Protein AF-A0A6L8BDT2-F1 (afdb_monomer_lite)

Secondary structure (DSSP, 8-state):
-HHHHHHHHHHHHHHHHHHHHHH-SSHHHHHHHHHHHHHHHHHHHHHTT-HHHHHHHHHHHT-

Radius of gyration: 12.25 Å; chains: 1; bounding box: 26×22×34 Å

Sequence (63 aa):
MITSLLFYAFSLVLVLSALGVITSRNPVHSALFLVLAFVQSATLWLLLEAEFLAVVLVLVYVG

Foldseek 3Di:
DVLVVLLVVLVVLLVVLCVQLVPDPDNVSNVVSVLSNLLSVLVNCVSVVVNVVSVCSCVPPVD

pLDDT: mean 97.06, std 3.89, range [72.06, 98.75]

Structure (mmCIF, N/CA/C/O backbone):
data_AF-A0A6L8BDT2-F1
#
_entry.id   AF-A0A6L8BDT2-F1
#
loop_
_atom_site.group_PDB
_atom_site.id
_atom_site.type_symbol
_atom_site.label_atom_id
_atom_site.label_alt_id
_atom_site.label_comp_id
_atom_site.label_asym_id
_atom_site.label_entity_id
_atom_site.label_seq_id
_atom_site.pdbx_PDB_ins_code
_atom_site.Cartn_x
_atom_site.Cartn_y
_atom_site.Cartn_z
_atom_site.occupancy
_atom_site.B_iso_or_equiv
_atom_site.auth_seq_id
_atom_site.auth_comp_id
_atom_site.auth_asym_id
_atom_site.auth_atom_id
_atom_site.pdbx_PDB_model_num
ATOM 1 N N . MET A 1 1 ? 5.971 -11.784 -18.619 1.00 83.62 1 MET A N 1
ATOM 2 C CA . MET A 1 1 ? 5.227 -12.867 -17.931 1.00 83.62 1 MET A CA 1
ATOM 3 C C . MET A 1 1 ? 5.521 -12.894 -16.435 1.00 83.62 1 MET A C 1
ATOM 5 O O . MET A 1 1 ? 4.589 -12.687 -15.674 1.00 83.62 1 MET A O 1
ATOM 9 N N . ILE A 1 2 ? 6.776 -13.082 -16.000 1.00 93.62 2 ILE A N 1
ATOM 10 C CA . ILE A 1 2 ? 7.127 -13.111 -14.562 1.00 93.62 2 ILE A CA 1
ATOM 11 C C . ILE A 1 2 ? 6.833 -11.769 -13.871 1.00 93.62 2 ILE A C 1
ATOM 13 O O . ILE A 1 2 ? 6.191 -11.746 -12.829 1.00 93.62 2 ILE A O 1
ATOM 17 N N . THR A 1 3 ? 7.221 -10.646 -14.479 1.00 94.25 3 THR A N 1
ATOM 18 C CA . THR A 1 3 ? 6.937 -9.295 -13.958 1.00 94.25 3 THR A CA 1
ATOM 19 C C . THR A 1 3 ? 5.441 -9.034 -13.784 1.00 94.25 3 THR A C 1
ATOM 21 O O . THR A 1 3 ? 5.024 -8.514 -12.757 1.00 94.25 3 THR A O 1
ATOM 24 N N . SER A 1 4 ? 4.618 -9.463 -14.743 1.00 96.19 4 SER A N 1
ATOM 25 C CA . SER A 1 4 ? 3.156 -9.363 -14.664 1.00 96.19 4 SER A CA 1
ATOM 26 C C . SER A 1 4 ? 2.582 -10.198 -13.515 1.00 96.19 4 SER A C 1
ATOM 28 O O . SER A 1 4 ? 1.692 -9.736 -12.811 1.00 96.19 4 SER A O 1
ATOM 30 N N . LEU A 1 5 ? 3.107 -11.409 -13.294 1.00 97.88 5 LEU A N 1
ATOM 31 C CA . LEU A 1 5 ? 2.704 -12.253 -12.167 1.00 97.88 5 LEU A CA 1
ATOM 32 C C . LEU A 1 5 ? 3.031 -11.579 -10.827 1.00 97.88 5 LEU A C 1
ATOM 34 O O . LEU A 1 5 ? 2.172 -11.518 -9.950 1.00 97.88 5 LEU A O 1
ATOM 38 N N . LEU A 1 6 ? 4.247 -11.040 -10.690 1.00 97.81 6 LEU A N 1
ATOM 39 C CA . LEU A 1 6 ? 4.675 -10.302 -9.499 1.00 97.81 6 LEU A CA 1
ATOM 40 C C . LEU A 1 6 ? 3.817 -9.054 -9.272 1.00 97.81 6 LEU A C 1
ATOM 42 O O . LEU A 1 6 ? 3.358 -8.828 -8.158 1.00 97.81 6 LEU A O 1
ATOM 46 N N . PHE A 1 7 ? 3.534 -8.289 -10.330 1.00 98.12 7 PHE A N 1
ATOM 47 C CA . PHE A 1 7 ? 2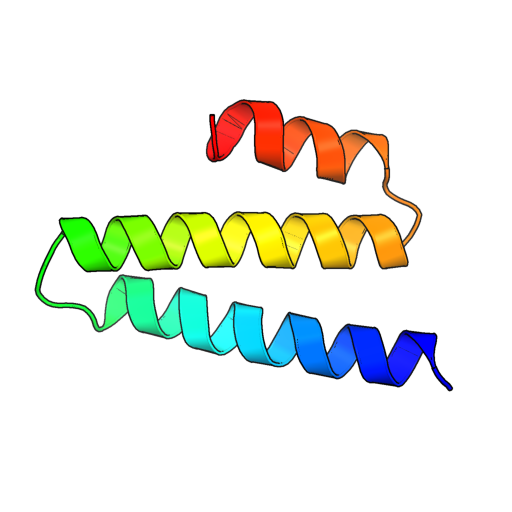.646 -7.130 -10.268 1.00 98.12 7 PHE A CA 1
ATOM 48 C C . PHE A 1 7 ? 1.269 -7.509 -9.713 1.00 98.12 7 PHE A C 1
ATOM 50 O O . PHE A 1 7 ? 0.801 -6.901 -8.750 1.00 98.12 7 PHE A O 1
ATOM 57 N N . TYR A 1 8 ? 0.634 -8.551 -10.261 1.00 98.12 8 TYR A N 1
ATOM 58 C CA . TYR A 1 8 ? -0.675 -8.987 -9.775 1.00 98.12 8 TYR A CA 1
ATOM 59 C C . TYR A 1 8 ? -0.619 -9.503 -8.334 1.00 98.12 8 TYR A C 1
ATOM 61 O O . TYR A 1 8 ? -1.493 -9.156 -7.544 1.00 98.12 8 TYR A O 1
ATOM 69 N N . ALA A 1 9 ? 0.423 -10.246 -7.955 1.00 98.50 9 ALA A N 1
ATOM 70 C CA . ALA A 1 9 ? 0.598 -10.716 -6.584 1.00 98.50 9 ALA A CA 1
ATOM 71 C C . ALA A 1 9 ? 0.737 -9.554 -5.582 1.00 98.50 9 ALA A C 1
ATOM 73 O O . ALA A 1 9 ? -0.012 -9.493 -4.607 1.00 98.50 9 ALA A O 1
ATOM 74 N N . PHE A 1 10 ? 1.634 -8.597 -5.837 1.00 98.50 10 PHE A N 1
ATOM 75 C CA . PHE A 1 10 ? 1.839 -7.449 -4.948 1.00 98.50 10 PHE A CA 1
ATOM 76 C C . PHE A 1 10 ? 0.636 -6.500 -4.934 1.00 98.50 10 PHE A C 1
ATOM 78 O O . PHE A 1 10 ? 0.247 -6.021 -3.870 1.00 98.50 10 PHE A O 1
ATOM 85 N N . SER A 1 11 ? -0.021 -6.285 -6.079 1.00 98.56 11 SER A N 1
ATOM 86 C CA . SER A 1 11 ? -1.246 -5.475 -6.150 1.00 98.56 11 SER A CA 1
ATOM 87 C C . SER A 1 11 ? -2.409 -6.095 -5.368 1.00 98.56 11 SER A C 1
ATOM 89 O O . SER A 1 11 ? -3.144 -5.376 -4.693 1.00 98.56 11 SER A O 1
ATOM 91 N N . LEU A 1 12 ? -2.549 -7.427 -5.378 1.00 98.75 12 LEU A N 1
ATOM 92 C CA . LEU A 1 12 ? -3.560 -8.121 -4.584 1.00 98.75 12 LEU A CA 1
ATOM 93 C C . LEU A 1 12 ? -3.317 -7.900 -3.087 1.00 98.75 12 LEU A C 1
ATOM 95 O O . LEU A 1 12 ? -4.238 -7.525 -2.362 1.00 98.75 12 LEU A O 1
ATOM 99 N N . VAL A 1 13 ? -2.075 -8.087 -2.628 1.00 98.75 13 VAL A N 1
ATOM 100 C CA . VAL A 1 13 ? -1.715 -7.862 -1.219 1.00 98.75 13 VAL A CA 1
ATOM 101 C C . VAL A 1 13 ? -1.910 -6.394 -0.837 1.00 98.75 13 VAL A C 1
ATOM 103 O O . VAL A 1 13 ? -2.441 -6.123 0.237 1.00 98.75 13 VAL A O 1
ATOM 106 N N . LEU A 1 14 ? -1.564 -5.452 -1.721 1.00 98.69 14 LEU A N 1
ATOM 107 C CA . LEU A 1 14 ? -1.802 -4.024 -1.517 1.00 98.69 14 LEU A CA 1
ATOM 108 C C . LEU A 1 14 ? -3.287 -3.735 -1.263 1.00 98.69 14 LEU A C 1
ATOM 110 O O . LEU A 1 14 ? -3.629 -3.141 -0.243 1.00 98.69 14 LEU A O 1
ATOM 114 N N . VAL A 1 15 ? -4.181 -4.195 -2.140 1.00 98.69 15 VAL A N 1
ATOM 115 C CA . VAL A 1 15 ? -5.625 -3.959 -1.989 1.00 98.69 15 VAL A CA 1
ATOM 116 C C . VAL A 1 15 ? -6.159 -4.598 -0.705 1.00 98.69 15 VAL A C 1
ATOM 118 O O . VAL A 1 15 ? -6.891 -3.949 0.041 1.00 98.69 15 VAL A O 1
ATOM 121 N N . LEU A 1 16 ? -5.756 -5.835 -0.397 1.00 98.69 16 LEU A N 1
ATOM 122 C CA . LEU A 1 16 ? -6.157 -6.509 0.842 1.00 98.69 16 LEU A CA 1
ATOM 123 C C . LEU A 1 16 ? -5.654 -5.773 2.090 1.00 98.69 16 LEU A C 1
ATOM 125 O O . LEU A 1 16 ? -6.402 -5.629 3.055 1.00 98.69 16 LEU A O 1
ATOM 129 N N . SER A 1 17 ? -4.422 -5.259 2.068 1.00 98.50 17 SER A N 1
ATOM 130 C CA . SER A 1 17 ? -3.884 -4.454 3.168 1.00 98.50 17 SER A CA 1
ATOM 131 C C . SER A 1 17 ? -4.635 -3.132 3.331 1.00 98.50 17 SER A C 1
ATOM 133 O O . SER A 1 17 ? -5.035 -2.809 4.444 1.00 98.50 17 SER A O 1
ATOM 135 N N . ALA A 1 18 ? -4.950 -2.419 2.245 1.00 98.56 18 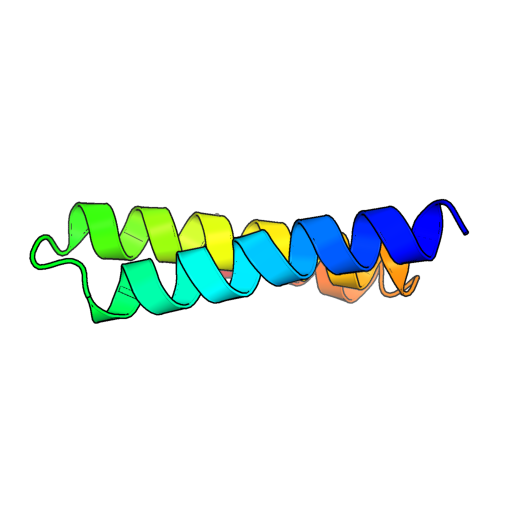ALA A N 1
ATOM 136 C CA . ALA A 1 18 ? -5.727 -1.181 2.296 1.00 98.56 18 ALA A CA 1
ATOM 137 C C . ALA A 1 18 ? -7.149 -1.410 2.841 1.00 98.56 18 ALA A C 1
ATOM 139 O O . ALA A 1 18 ? -7.642 -0.628 3.654 1.00 98.56 18 ALA A O 1
ATOM 140 N N . LEU A 1 19 ? -7.790 -2.523 2.466 1.00 98.69 19 LEU A N 1
ATOM 141 C CA . LEU A 1 19 ? -9.047 -2.949 3.084 1.00 98.69 19 LEU A CA 1
ATOM 142 C C . LEU A 1 19 ? -8.861 -3.239 4.579 1.00 98.69 19 LEU A C 1
ATOM 144 O O . LEU A 1 19 ? -9.694 -2.830 5.388 1.00 98.69 19 LEU A O 1
ATOM 148 N N . GLY A 1 20 ? -7.761 -3.890 4.966 1.00 98.38 20 GLY A N 1
ATOM 149 C CA . GLY A 1 20 ? -7.390 -4.135 6.362 1.00 98.38 20 GLY A CA 1
ATOM 150 C C . GLY A 1 20 ? -7.255 -2.854 7.191 1.00 98.38 20 GLY A C 1
ATOM 151 O O . GLY A 1 20 ? -7.721 -2.819 8.330 1.00 98.38 20 GLY A O 1
ATOM 152 N N . VAL A 1 21 ? -6.711 -1.775 6.614 1.00 98.56 21 VAL A N 1
ATOM 153 C CA . VAL A 1 21 ? -6.621 -0.455 7.272 1.00 98.56 21 VAL A CA 1
ATOM 154 C C . VAL A 1 21 ? -8.004 0.049 7.690 1.00 98.56 21 VAL A C 1
ATOM 156 O O . VAL A 1 21 ? -8.179 0.480 8.828 1.00 98.56 21 VAL A O 1
ATOM 159 N N . ILE A 1 22 ? -8.991 -0.028 6.793 1.00 98.25 22 ILE A N 1
ATOM 160 C CA . ILE A 1 22 ? -10.330 0.549 7.002 1.00 98.25 22 ILE A CA 1
ATOM 161 C C . ILE A 1 22 ? -11.226 -0.382 7.832 1.00 98.25 22 ILE A C 1
ATOM 163 O O . ILE A 1 22 ? -12.058 0.074 8.613 1.00 98.25 22 ILE A O 1
ATOM 167 N N . THR A 1 23 ? -11.077 -1.696 7.661 1.00 98.31 23 THR A N 1
ATOM 168 C CA . THR A 1 23 ? -11.938 -2.697 8.315 1.00 98.31 23 THR A CA 1
ATOM 169 C C . THR A 1 23 ? -11.456 -3.096 9.710 1.00 98.31 23 THR A C 1
ATOM 171 O O . THR A 1 23 ? -12.251 -3.596 10.513 1.00 98.31 23 THR A O 1
ATOM 174 N N . SER A 1 24 ? -10.178 -2.872 10.035 1.00 98.06 24 SER A N 1
ATOM 175 C CA . SER A 1 24 ? -9.637 -3.172 11.360 1.00 98.06 24 SER A CA 1
ATOM 176 C C . SER A 1 24 ? -10.233 -2.260 12.431 1.00 98.06 24 SER A C 1
ATOM 178 O O . SER A 1 24 ? -10.131 -1.038 12.371 1.00 98.06 24 SER A O 1
ATOM 180 N N . ARG A 1 25 ? -10.784 -2.870 13.486 1.00 97.12 25 ARG A N 1
ATOM 181 C CA . ARG A 1 25 ? -11.305 -2.152 14.663 1.00 97.12 25 ARG A CA 1
ATOM 182 C C . ARG A 1 25 ? -10.212 -1.681 15.618 1.00 97.12 25 ARG A C 1
ATOM 184 O O . ARG A 1 25 ? -10.455 -0.794 16.429 1.00 97.12 25 ARG A O 1
ATOM 191 N N . ASN A 1 26 ? -9.035 -2.304 15.566 1.00 97.94 26 ASN A N 1
ATOM 192 C CA . ASN A 1 26 ? -7.907 -1.931 16.409 1.00 97.94 26 ASN A CA 1
ATOM 193 C C . ASN A 1 26 ? -6.983 -0.982 15.624 1.00 97.94 26 ASN A C 1
ATOM 195 O O . ASN A 1 26 ? -6.482 -1.387 14.565 1.00 97.94 26 ASN A O 1
ATOM 199 N N . PRO A 1 27 ? -6.712 0.232 16.139 1.00 97.06 27 PRO A N 1
ATOM 200 C CA . PRO A 1 27 ? -5.806 1.185 15.504 1.00 97.06 27 PRO A CA 1
ATOM 201 C C . PRO A 1 27 ? -4.399 0.632 15.251 1.00 97.06 27 PRO A C 1
ATOM 203 O O . PRO A 1 27 ? -3.813 0.925 14.216 1.00 97.06 27 PRO A O 1
ATOM 206 N N . VAL A 1 28 ? -3.872 -0.219 16.138 1.00 98.12 28 VAL A N 1
ATOM 207 C CA . VAL A 1 28 ? -2.543 -0.833 15.972 1.00 98.12 28 VAL A CA 1
ATOM 208 C C . VAL A 1 28 ? -2.529 -1.766 14.765 1.00 98.12 28 VAL A C 1
ATOM 210 O O . VAL A 1 28 ? -1.637 -1.684 13.927 1.00 98.12 28 VAL A O 1
ATOM 213 N N . HIS A 1 29 ? -3.544 -2.621 14.622 1.00 97.94 29 HIS A N 1
ATOM 214 C CA . HIS A 1 29 ? -3.652 -3.488 13.447 1.00 97.94 29 HIS A CA 1
ATOM 215 C C . HIS A 1 29 ? -3.891 -2.682 12.167 1.00 97.94 29 HIS A C 1
ATOM 217 O O . HIS A 1 29 ? -3.303 -3.003 11.139 1.00 97.94 29 HIS A O 1
ATOM 223 N N . SER A 1 30 ? -4.686 -1.608 12.235 1.00 98.12 30 SER A N 1
ATOM 224 C CA . SER A 1 30 ? -4.877 -0.687 11.107 1.00 98.12 30 SER A CA 1
ATOM 225 C C . SER A 1 30 ? -3.543 -0.064 10.665 1.00 98.12 30 SER A C 1
ATOM 227 O O . SER A 1 30 ? -3.220 -0.087 9.479 1.00 98.12 30 SER A O 1
ATOM 229 N N . ALA A 1 31 ? -2.705 0.374 11.611 1.00 97.75 31 ALA A N 1
ATOM 230 C CA . ALA A 1 31 ? -1.371 0.901 11.324 1.00 97.75 31 ALA A CA 1
ATOM 231 C C . ALA A 1 31 ? -0.424 -0.158 10.726 1.00 97.75 31 ALA A C 1
ATOM 233 O O . ALA A 1 31 ? 0.292 0.132 9.772 1.00 97.75 31 ALA A O 1
ATOM 234 N N . LEU A 1 32 ? -0.450 -1.404 11.217 1.00 97.81 32 LEU A N 1
ATOM 235 C CA . LEU A 1 32 ? 0.344 -2.494 10.631 1.00 97.81 32 LEU A CA 1
ATOM 236 C C . LEU A 1 32 ? -0.075 -2.801 9.185 1.00 97.81 32 LEU A C 1
ATOM 238 O O . LEU A 1 32 ? 0.781 -3.017 8.327 1.00 97.81 32 LEU A O 1
ATOM 242 N N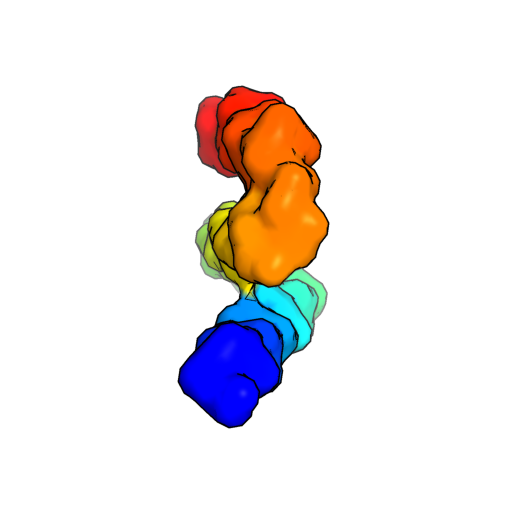 . PHE A 1 33 ? -1.379 -2.780 8.891 1.00 98.44 33 PHE A N 1
ATOM 243 C CA . PHE A 1 33 ? -1.875 -2.907 7.520 1.00 98.44 33 PHE A CA 1
ATOM 244 C C . PHE A 1 33 ? -1.462 -1.727 6.638 1.00 98.44 33 PHE A C 1
ATOM 246 O O . PHE A 1 33 ? -1.160 -1.930 5.465 1.00 98.44 33 PHE A O 1
ATOM 253 N N . LEU A 1 34 ? -1.397 -0.516 7.194 1.00 98.06 34 LEU A N 1
ATOM 254 C CA . LEU A 1 34 ? -0.946 0.670 6.469 1.00 98.06 34 LEU A CA 1
ATOM 255 C C . LEU A 1 34 ? 0.534 0.555 6.085 1.00 98.06 34 LEU A C 1
ATOM 257 O O . LEU A 1 34 ? 0.887 0.792 4.932 1.00 98.06 34 LEU A O 1
ATOM 261 N N . VAL A 1 35 ? 1.385 0.108 7.013 1.00 98.12 35 VAL A N 1
ATOM 262 C CA . VAL A 1 35 ? 2.801 -0.180 6.735 1.00 98.12 35 VAL A CA 1
ATOM 263 C C . VAL A 1 35 ? 2.934 -1.233 5.635 1.00 98.12 35 VAL A C 1
ATOM 265 O O . VAL A 1 35 ? 3.693 -1.040 4.684 1.00 98.12 35 VAL A O 1
ATOM 268 N N . LEU A 1 36 ? 2.158 -2.321 5.712 1.00 98.38 36 LEU A N 1
ATOM 269 C CA . LEU A 1 36 ? 2.142 -3.342 4.665 1.00 98.38 36 LEU A CA 1
ATOM 270 C C . LEU A 1 36 ? 1.741 -2.745 3.304 1.00 98.38 36 LEU A C 1
ATOM 272 O O . LEU A 1 36 ? 2.401 -3.030 2.306 1.00 98.38 36 LEU A O 1
ATOM 276 N N . ALA A 1 37 ? 0.725 -1.879 3.258 1.00 98.56 37 ALA A N 1
ATOM 277 C CA . ALA A 1 37 ? 0.292 -1.204 2.035 1.00 98.56 37 ALA A CA 1
ATOM 278 C C . ALA A 1 37 ? 1.394 -0.313 1.433 1.00 98.56 37 ALA A C 1
ATOM 280 O O . ALA A 1 37 ?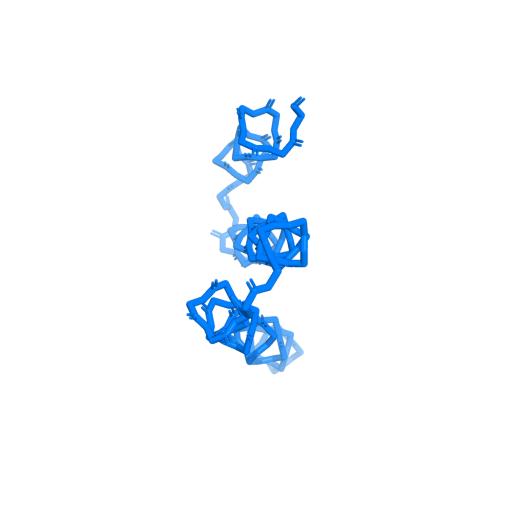 1.626 -0.339 0.220 1.00 98.56 37 ALA A O 1
ATOM 281 N N . PHE A 1 38 ? 2.125 0.440 2.257 1.00 98.44 38 PHE A N 1
ATOM 282 C CA . PHE A 1 38 ? 3.242 1.257 1.778 1.00 98.44 38 PHE A CA 1
ATOM 283 C C . PHE A 1 38 ? 4.392 0.413 1.227 1.00 98.44 38 PHE A C 1
ATOM 285 O O . PHE A 1 38 ? 4.899 0.713 0.147 1.0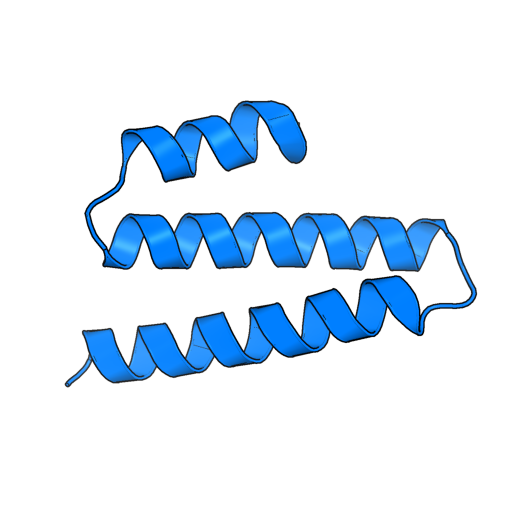0 98.44 38 PHE A O 1
ATOM 292 N N . VAL A 1 39 ? 4.749 -0.692 1.885 1.00 98.19 39 VAL A N 1
ATOM 293 C CA . VAL A 1 39 ? 5.799 -1.601 1.393 1.00 98.19 39 VAL A CA 1
ATOM 294 C C . VAL A 1 39 ? 5.403 -2.261 0.065 1.00 98.19 39 VAL A C 1
ATOM 296 O O . VAL A 1 39 ? 6.223 -2.348 -0.854 1.00 98.19 39 VAL A O 1
ATOM 299 N N . GLN A 1 40 ? 4.142 -2.683 -0.086 1.00 98.50 40 GLN A N 1
ATOM 300 C CA . GLN A 1 40 ? 3.658 -3.235 -1.357 1.00 98.50 40 GLN A CA 1
ATOM 301 C C . GLN A 1 40 ? 3.660 -2.188 -2.475 1.00 98.50 40 GLN A C 1
ATOM 303 O O . GLN A 1 40 ? 4.075 -2.480 -3.596 1.00 98.50 40 GLN A O 1
ATOM 308 N N . SER A 1 41 ? 3.272 -0.950 -2.165 1.00 98.50 41 SER A N 1
ATOM 309 C CA . SER A 1 41 ? 3.322 0.164 -3.118 1.00 98.50 41 SER A CA 1
ATOM 310 C C . SER A 1 41 ? 4.756 0.470 -3.564 1.00 98.50 41 SER A C 1
ATOM 312 O O . SER A 1 41 ? 5.001 0.625 -4.758 1.00 98.50 41 SER A O 1
ATOM 314 N N . ALA A 1 42 ? 5.722 0.466 -2.638 1.00 98.38 42 ALA A N 1
ATOM 315 C CA . ALA A 1 42 ? 7.139 0.642 -2.962 1.00 98.38 42 ALA A CA 1
ATOM 316 C C . ALA A 1 42 ? 7.655 -0.482 -3.874 1.00 98.38 42 ALA A C 1
ATOM 318 O O . ALA A 1 42 ? 8.354 -0.224 -4.850 1.00 98.38 42 ALA A O 1
ATOM 319 N N . THR A 1 43 ? 7.251 -1.727 -3.610 1.00 98.06 43 THR A N 1
ATOM 320 C CA . THR A 1 43 ? 7.619 -2.883 -4.443 1.00 98.06 43 THR A CA 1
ATOM 321 C C . THR A 1 43 ? 7.047 -2.766 -5.860 1.00 98.06 43 THR A C 1
ATOM 323 O O . THR A 1 43 ? 7.740 -3.053 -6.836 1.00 98.06 43 THR A O 1
ATOM 326 N N . LEU A 1 44 ? 5.804 -2.290 -6.002 1.00 98.44 44 LEU A N 1
ATOM 327 C CA . LEU A 1 44 ? 5.201 -2.011 -7.309 1.00 98.44 44 LEU A CA 1
ATOM 328 C C . LEU A 1 44 ? 5.935 -0.888 -8.051 1.00 98.44 44 LEU A C 1
ATOM 330 O O . LEU A 1 44 ? 6.138 -0.997 -9.255 1.00 98.44 44 LEU A O 1
ATOM 334 N N . TRP A 1 45 ? 6.371 0.162 -7.354 1.00 98.31 45 TRP A N 1
ATOM 335 C CA . TRP A 1 45 ? 7.185 1.222 -7.951 1.00 98.31 45 TRP A CA 1
ATOM 336 C C . TRP A 1 45 ? 8.561 0.726 -8.404 1.00 98.31 45 TRP A C 1
ATOM 338 O O . TRP A 1 45 ? 8.992 1.106 -9.488 1.00 98.31 45 TRP A O 1
ATOM 348 N N . LEU A 1 46 ? 9.203 -0.189 -7.669 1.00 97.69 46 LEU A N 1
ATOM 349 C CA . LEU A 1 46 ? 10.433 -0.846 -8.134 1.00 97.69 46 LEU A CA 1
ATOM 350 C C . LEU A 1 46 ? 10.208 -1.660 -9.416 1.00 97.69 46 LEU A C 1
ATOM 352 O O . LEU A 1 46 ? 11.024 -1.591 -10.329 1.00 97.69 46 LEU A O 1
ATOM 356 N N . LEU A 1 47 ? 9.089 -2.387 -9.525 1.00 97.38 47 LEU A N 1
ATOM 357 C CA . LEU A 1 47 ? 8.736 -3.111 -10.757 1.00 97.38 47 LEU A CA 1
ATOM 358 C C . LEU A 1 47 ? 8.482 -2.184 -11.956 1.00 97.38 47 LEU A C 1
ATOM 360 O O . LEU A 1 47 ? 8.575 -2.636 -13.095 1.00 97.38 47 LEU A O 1
ATOM 364 N N . LEU A 1 48 ? 8.139 -0.920 -11.698 1.00 97.31 48 LEU A N 1
ATOM 365 C CA . LEU A 1 48 ? 7.926 0.129 -12.697 1.00 97.31 48 LEU A CA 1
ATOM 366 C C . LEU A 1 48 ? 9.176 0.994 -12.929 1.00 97.31 48 LEU A C 1
ATOM 368 O O . LEU A 1 48 ? 9.064 2.046 -13.550 1.00 97.31 48 LEU A O 1
ATOM 372 N N . GLU A 1 49 ? 10.337 0.583 -12.408 1.00 97.56 49 GLU A N 1
ATOM 373 C CA . GLU A 1 49 ? 11.612 1.311 -12.526 1.00 97.56 49 GLU A CA 1
ATOM 374 C C . GLU A 1 49 ? 11.589 2.710 -11.862 1.00 97.56 49 GLU A C 1
ATOM 376 O O . GLU A 1 49 ? 12.443 3.560 -12.106 1.00 97.56 49 GLU A O 1
ATOM 381 N N . ALA A 1 50 ? 10.637 2.957 -10.955 1.00 98.31 50 ALA A N 1
ATOM 382 C CA . ALA A 1 50 ? 10.509 4.192 -10.179 1.00 98.31 50 ALA A CA 1
ATOM 383 C C . ALA A 1 50 ? 11.275 4.098 -8.845 1.00 98.31 50 ALA A C 1
ATOM 385 O O . ALA A 1 50 ? 10.707 4.232 -7.758 1.00 98.31 50 ALA A O 1
ATOM 386 N N . GLU A 1 51 ? 12.586 3.858 -8.930 1.00 97.62 51 GLU A N 1
ATOM 387 C CA . GLU A 1 51 ? 13.446 3.522 -7.784 1.00 97.62 51 GLU A CA 1
ATOM 388 C C . GLU A 1 51 ? 13.466 4.601 -6.696 1.00 97.62 51 GLU A C 1
ATOM 390 O O . GLU A 1 51 ? 13.244 4.313 -5.519 1.00 97.62 51 GLU A O 1
ATOM 395 N N . PHE A 1 52 ? 13.680 5.861 -7.088 1.00 98.00 52 PHE A N 1
ATOM 396 C CA . PHE A 1 52 ? 13.730 6.984 -6.150 1.00 98.00 52 PHE A CA 1
ATOM 397 C C . PHE A 1 52 ? 12.422 7.121 -5.365 1.00 98.00 52 PHE A C 1
ATOM 399 O O . PHE A 1 52 ? 12.436 7.264 -4.144 1.00 98.00 52 PHE A O 1
ATOM 406 N N . LEU A 1 53 ? 11.286 7.019 -6.060 1.00 97.50 53 LEU A N 1
ATOM 407 C CA . LEU A 1 53 ? 9.966 7.107 -5.447 1.00 97.50 53 LEU A CA 1
ATOM 408 C C . LEU A 1 53 ? 9.746 5.963 -4.448 1.00 97.50 53 LEU A C 1
ATOM 410 O O . LEU A 1 53 ? 9.270 6.207 -3.341 1.00 97.50 53 LEU A O 1
ATOM 414 N N . ALA A 1 54 ? 10.125 4.732 -4.811 1.00 97.94 54 ALA A N 1
ATOM 415 C CA . ALA A 1 54 ? 9.993 3.560 -3.945 1.00 97.94 54 ALA A CA 1
ATOM 416 C C . ALA A 1 54 ? 10.781 3.712 -2.639 1.00 97.94 54 ALA A C 1
ATOM 418 O O . ALA A 1 54 ? 10.244 3.467 -1.558 1.00 97.94 54 ALA A O 1
ATOM 419 N N . VAL A 1 55 ? 12.035 4.161 -2.731 1.00 97.19 55 VAL A N 1
ATOM 420 C CA . VAL A 1 55 ? 12.894 4.370 -1.559 1.00 97.19 55 VAL A CA 1
ATOM 421 C C . VAL A 1 55 ? 12.358 5.501 -0.682 1.00 97.19 55 VAL A C 1
ATOM 423 O O . VAL A 1 55 ? 12.259 5.332 0.532 1.00 97.19 55 VAL A O 1
ATOM 426 N N . VAL A 1 56 ? 11.964 6.630 -1.279 1.00 97.88 56 VAL A N 1
ATOM 427 C CA . VAL A 1 56 ? 11.404 7.772 -0.538 1.00 97.88 56 VAL A CA 1
ATOM 428 C C . VAL A 1 56 ? 10.101 7.397 0.166 1.00 97.88 56 VAL A C 1
ATOM 430 O O . VAL A 1 56 ? 9.908 7.797 1.310 1.00 97.88 56 VAL A O 1
ATOM 433 N N . LEU A 1 57 ? 9.230 6.596 -0.461 1.00 97.44 57 LEU A N 1
ATOM 434 C CA . LEU A 1 57 ? 7.991 6.128 0.164 1.00 97.44 57 LEU A CA 1
ATOM 435 C C . LEU A 1 57 ? 8.268 5.377 1.467 1.00 97.44 57 LEU A C 1
ATOM 437 O O . LEU A 1 57 ? 7.655 5.672 2.487 1.00 97.44 57 LEU A O 1
ATOM 441 N N . VAL A 1 58 ? 9.213 4.436 1.446 1.00 96.25 58 VAL A N 1
ATOM 442 C CA . VAL A 1 58 ? 9.580 3.675 2.646 1.00 96.25 58 VAL A CA 1
ATOM 443 C C . VAL A 1 58 ? 10.243 4.588 3.676 1.00 96.25 58 VAL A C 1
ATOM 445 O O . VAL A 1 58 ? 9.868 4.569 4.844 1.00 96.25 58 VAL A O 1
ATOM 448 N N . LEU A 1 59 ? 11.186 5.428 3.250 1.00 96.56 59 LEU A N 1
ATOM 449 C CA . LEU A 1 59 ? 11.942 6.290 4.156 1.00 96.56 59 LEU A CA 1
ATOM 450 C C . LEU A 1 59 ? 11.065 7.323 4.877 1.00 96.56 59 LEU A C 1
ATOM 452 O O . LEU A 1 59 ? 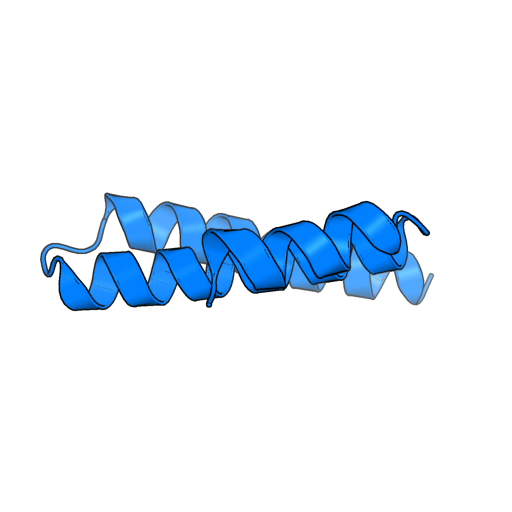11.325 7.613 6.038 1.00 96.56 59 LEU A O 1
ATOM 456 N N . VAL A 1 60 ? 10.062 7.888 4.200 1.00 96.88 60 VAL A N 1
ATOM 457 C CA . VAL A 1 60 ? 9.232 8.980 4.740 1.00 96.88 60 VAL A CA 1
ATOM 458 C C . VAL A 1 60 ? 7.963 8.478 5.426 1.00 96.88 60 VAL A C 1
ATOM 460 O O . VAL A 1 60 ? 7.500 9.118 6.365 1.00 96.88 60 VAL A O 1
ATOM 463 N N . TYR A 1 61 ? 7.365 7.385 4.940 1.00 94.88 61 TYR A N 1
ATOM 464 C CA . TYR A 1 61 ? 6.057 6.927 5.423 1.00 94.88 61 TYR A CA 1
ATOM 465 C C . TYR A 1 61 ? 6.097 5.638 6.251 1.00 94.88 61 TYR A C 1
ATOM 467 O O . TYR A 1 61 ? 5.129 5.367 6.961 1.00 94.88 61 TYR A O 1
ATOM 475 N N . VAL A 1 62 ? 7.150 4.818 6.138 1.00 90.00 62 VAL A N 1
ATOM 476 C CA . VAL A 1 62 ? 7.282 3.567 6.912 1.00 90.00 62 VAL A CA 1
ATOM 477 C C . VAL A 1 62 ? 8.215 3.732 8.113 1.00 90.00 62 VAL A C 1
ATOM 479 O O . VAL A 1 62 ? 7.929 3.153 9.162 1.00 90.00 62 VAL A O 1
ATOM 482 N N . GLY A 1 63 ? 9.322 4.465 7.944 1.00 72.06 63 GLY A N 1
ATOM 483 C CA . GLY A 1 63 ? 10.223 4.867 9.034 1.00 72.06 63 GLY A CA 1
ATOM 484 C C . GLY A 1 63 ? 9.624 5.952 9.918 1.00 72.06 63 GLY A C 1
ATOM 485 O O . GLY A 1 63 ? 9.966 5.949 11.121 1.00 72.06 63 GLY A O 1
#